Protein AF-A0A9D1S1T5-F1 (afdb_monomer_lite)

Organism: NCBI:txid2840961

pLDDT: mean 81.14, std 12.81, range [37.69, 93.56]

Secondary structure (DSSP, 8-state):
---TTSPP-------S-------PPPTT-------TT-HHHHHHHHHHTTS-SSHHHHHHHHHHHHHHHHHHHTT-

Structure (mmCIF, N/CA/C/O backbone):
data_AF-A0A9D1S1T5-F1
#
_entry.id   AF-A0A9D1S1T5-F1
#
loop_
_atom_site.group_PDB
_atom_site.id
_atom_site.type_symbol
_atom_site.label_atom_id
_atom_site.label_alt_id
_atom_site.label_comp_id
_atom_site.label_asym_id
_atom_site.label_entity_id
_atom_site.label_seq_id
_atom_site.pdbx_PDB_ins_code
_atom_site.Cartn_x
_atom_site.Cartn_y
_atom_site.Cartn_z
_atom_site.occupancy
_atom_site.B_iso_or_equiv
_atom_site.auth_seq_id
_atom_site.auth_comp_id
_atom_site.auth_asym_id
_atom_site.auth_atom_id
_atom_site.pdbx_PDB_model_num
ATOM 1 N N . MET A 1 1 ? 6.382 -8.368 0.410 1.00 52.38 1 MET A N 1
ATOM 2 C CA . MET A 1 1 ? 7.506 -8.100 1.325 1.00 52.38 1 MET A CA 1
ATOM 3 C C . MET A 1 1 ? 8.807 -7.912 0.543 1.00 52.38 1 MET A C 1
ATOM 5 O O . MET A 1 1 ? 9.296 -8.864 -0.057 1.00 52.38 1 MET A O 1
ATOM 9 N N . LEU A 1 2 ? 9.352 -6.690 0.513 1.00 60.22 2 LEU A N 1
ATOM 10 C CA . LEU A 1 2 ? 10.774 -6.503 0.203 1.00 60.22 2 LEU A CA 1
ATOM 11 C C . LEU A 1 2 ? 11.559 -7.234 1.294 1.00 60.22 2 LEU A C 1
ATOM 13 O O . LEU A 1 2 ? 11.279 -7.037 2.476 1.00 60.22 2 LEU A O 1
ATOM 17 N N . ASP A 1 3 ? 12.472 -8.119 0.912 1.00 65.88 3 ASP A N 1
ATOM 18 C CA . ASP A 1 3 ? 13.245 -8.898 1.873 1.00 65.88 3 ASP A CA 1
ATOM 19 C C . ASP A 1 3 ? 14.078 -7.953 2.757 1.00 65.88 3 ASP A C 1
ATOM 21 O O . ASP A 1 3 ? 15.075 -7.379 2.320 1.00 65.88 3 ASP A O 1
ATOM 25 N N . ARG A 1 4 ? 13.647 -7.780 4.015 1.00 66.94 4 ARG A N 1
ATOM 26 C CA . ARG A 1 4 ? 14.284 -6.895 5.005 1.00 66.94 4 ARG A CA 1
ATOM 27 C C . ARG A 1 4 ? 15.635 -7.433 5.500 1.00 66.94 4 ARG A C 1
ATOM 29 O O . ARG A 1 4 ? 16.311 -6.751 6.265 1.00 66.94 4 ARG A O 1
ATOM 36 N N . ARG A 1 5 ? 16.039 -8.639 5.077 1.00 76.88 5 ARG A N 1
ATOM 37 C CA . ARG A 1 5 ? 17.401 -9.160 5.269 1.00 76.88 5 ARG A CA 1
ATOM 38 C C . ARG A 1 5 ? 18.380 -8.580 4.257 1.00 76.88 5 ARG A C 1
ATOM 40 O O . ARG A 1 5 ? 19.582 -8.674 4.486 1.00 76.88 5 ARG A O 1
ATOM 47 N N . ILE A 1 6 ? 17.894 -8.005 3.154 1.00 74.25 6 ILE A N 1
ATOM 48 C CA . ILE A 1 6 ? 18.747 -7.330 2.180 1.00 74.25 6 ILE A CA 1
ATOM 49 C C . ILE A 1 6 ? 19.289 -6.058 2.846 1.00 74.25 6 ILE A C 1
ATOM 51 O O . ILE A 1 6 ? 18.498 -5.189 3.223 1.00 74.25 6 ILE A O 1
ATOM 55 N N . PRO A 1 7 ? 20.620 -5.925 3.010 1.00 77.31 7 PRO A N 1
ATOM 56 C CA . PRO A 1 7 ? 21.217 -4.706 3.532 1.00 77.31 7 PRO A CA 1
ATOM 57 C C . PRO A 1 7 ? 20.807 -3.500 2.690 1.00 77.31 7 PRO A C 1
ATOM 59 O O . PRO A 1 7 ? 20.647 -3.599 1.474 1.00 77.31 7 PRO A O 1
ATOM 62 N N . PHE A 1 8 ? 20.661 -2.344 3.329 1.00 75.06 8 PHE A N 1
ATOM 63 C CA . PHE A 1 8 ? 20.403 -1.116 2.594 1.00 75.06 8 PHE A CA 1
ATOM 64 C C . PHE A 1 8 ? 21.574 -0.822 1.644 1.00 75.06 8 PHE A C 1
ATOM 66 O O . PHE A 1 8 ? 22.708 -0.616 2.080 1.00 75.06 8 PHE A O 1
ATOM 73 N N . TYR A 1 9 ? 21.283 -0.775 0.346 1.00 77.12 9 TYR A N 1
ATOM 74 C CA . TYR A 1 9 ? 22.202 -0.313 -0.687 1.00 77.12 9 TYR A CA 1
ATOM 75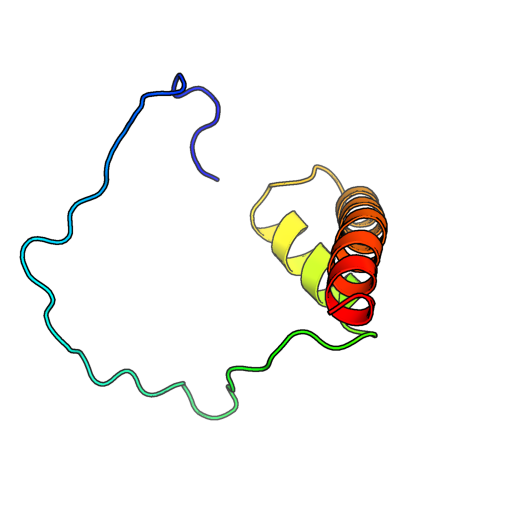 C C . TYR A 1 9 ? 21.612 0.932 -1.342 1.00 77.12 9 TYR A C 1
ATOM 77 O O . TYR A 1 9 ? 20.413 0.965 -1.625 1.00 77.12 9 TYR A O 1
ATOM 85 N N . ASN A 1 10 ? 22.457 1.921 -1.651 1.00 76.25 10 ASN A N 1
ATOM 86 C CA . ASN A 1 10 ? 22.093 3.074 -2.481 1.00 76.25 10 ASN A CA 1
ATOM 87 C C . ASN A 1 10 ? 21.843 2.620 -3.928 1.00 76.25 10 ASN A C 1
ATOM 89 O O . ASN A 1 10 ? 22.670 2.809 -4.819 1.00 76.25 10 ASN A O 1
ATOM 93 N N . THR A 1 11 ? 20.705 1.968 -4.146 1.00 77.56 11 THR A N 1
ATOM 94 C CA . THR A 1 11 ? 20.291 1.447 -5.445 1.00 77.56 11 THR A CA 1
ATOM 95 C C . THR A 1 11 ? 19.487 2.516 -6.162 1.00 77.56 11 THR A C 1
ATOM 97 O O . THR A 1 11 ? 18.399 2.881 -5.723 1.00 77.56 11 THR A O 1
ATOM 100 N N . ILE A 1 12 ? 20.004 3.005 -7.286 1.00 82.81 12 ILE A N 1
ATOM 101 C CA . ILE A 1 12 ? 19.241 3.873 -8.181 1.00 82.81 12 ILE A CA 1
ATOM 102 C C . ILE A 1 12 ? 18.607 2.983 -9.248 1.00 82.81 12 ILE A C 1
ATOM 104 O O . ILE A 1 12 ? 19.301 2.423 -10.096 1.00 82.81 12 IL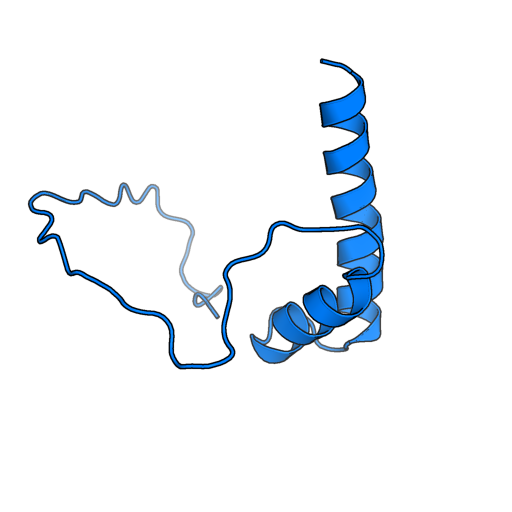E A O 1
ATOM 108 N N . LEU A 1 13 ? 17.282 2.839 -9.199 1.00 81.44 13 LEU A N 1
ATOM 109 C CA . LEU A 1 13 ? 16.529 2.189 -10.267 1.00 81.44 13 LEU A CA 1
ATOM 110 C C . LEU A 1 13 ? 16.449 3.142 -11.463 1.00 81.44 13 LEU A C 1
ATOM 112 O O . LEU A 1 13 ? 15.964 4.266 -11.339 1.00 81.44 13 LEU A O 1
ATOM 116 N N . ARG A 1 14 ? 16.919 2.688 -12.627 1.00 87.44 14 ARG A N 1
ATOM 117 C CA . ARG A 1 14 ? 16.889 3.452 -13.877 1.00 87.44 14 ARG A CA 1
ATOM 118 C C . ARG A 1 14 ? 16.021 2.727 -14.900 1.00 87.44 14 ARG A C 1
ATOM 120 O O . ARG A 1 14 ? 16.260 1.563 -15.209 1.00 87.44 14 ARG A O 1
ATOM 127 N N . CYS A 1 15 ? 15.003 3.412 -15.414 1.00 88.12 15 CYS A N 1
ATOM 128 C CA . CYS A 1 15 ? 14.158 2.908 -16.492 1.00 88.12 15 CYS A CA 1
ATOM 129 C C . CYS A 1 15 ? 14.699 3.436 -17.824 1.00 88.12 15 CYS A C 1
ATOM 131 O O . CYS A 1 15 ? 14.306 4.506 -18.277 1.00 88.12 15 CYS A O 1
ATOM 133 N N . ASP A 1 16 ? 15.633 2.699 -18.427 1.00 92.69 16 ASP A N 1
ATOM 134 C CA . ASP A 1 16 ? 16.272 3.104 -19.691 1.00 92.69 16 ASP A CA 1
ATOM 135 C C . ASP A 1 16 ? 15.298 3.089 -20.873 1.00 92.69 16 ASP A C 1
ATOM 137 O O . ASP A 1 16 ? 15.480 3.800 -21.861 1.00 92.69 16 ASP A O 1
ATOM 141 N N . TYR A 1 17 ? 14.246 2.277 -20.775 1.00 91.50 17 TYR A N 1
ATOM 142 C CA . TYR A 1 17 ? 13.248 2.158 -21.818 1.00 91.50 17 TYR A CA 1
ATOM 143 C C . TYR A 1 17 ? 11.878 1.817 -21.236 1.00 91.50 17 TYR A C 1
ATOM 145 O O . TYR A 1 17 ? 11.678 0.760 -20.636 1.00 91.50 17 TYR A O 1
ATOM 153 N N . TYR A 1 18 ? 10.913 2.705 -21.462 1.00 88.56 18 TYR A N 1
ATOM 154 C CA . TYR A 1 18 ? 9.526 2.515 -21.062 1.00 88.56 18 TYR A CA 1
ATOM 155 C C . TYR A 1 18 ? 8.674 2.128 -22.273 1.00 88.56 18 TYR A C 1
ATOM 157 O O . TYR A 1 18 ? 8.597 2.866 -23.256 1.00 88.56 18 TYR A O 1
ATOM 165 N N . LYS A 1 19 ? 7.991 0.979 -22.195 1.00 89.88 19 LYS A N 1
ATOM 166 C CA . LYS A 1 19 ? 6.920 0.630 -23.138 1.00 89.88 19 LYS A CA 1
ATOM 167 C C . LYS A 1 19 ? 5.586 1.006 -22.524 1.00 89.88 19 LYS A C 1
ATOM 169 O O . LYS A 1 19 ? 5.137 0.345 -21.588 1.00 89.88 19 LYS A O 1
ATOM 174 N N . TYR A 1 20 ? 4.935 2.009 -23.100 1.00 87.69 20 TYR A N 1
ATOM 175 C CA . TYR A 1 20 ? 3.552 2.303 -22.762 1.00 87.69 20 TYR A CA 1
ATOM 176 C C . TYR A 1 20 ? 2.673 1.085 -23.063 1.00 87.69 20 TYR A C 1
ATOM 178 O O . TYR A 1 20 ? 2.739 0.497 -24.146 1.00 87.69 20 TYR A O 1
ATOM 186 N N . LYS A 1 21 ? 1.845 0.711 -22.091 1.00 87.56 21 LYS A N 1
ATOM 187 C CA . LYS A 1 21 ? 0.776 -0.268 -22.260 1.00 87.56 21 LYS A CA 1
ATOM 188 C C . LYS A 1 21 ? -0.520 0.401 -21.851 1.00 87.56 21 LYS A C 1
ATOM 190 O O . LYS A 1 21 ? -0.585 1.017 -20.791 1.00 87.56 21 LYS A O 1
ATOM 195 N N . ASN A 1 22 ? -1.543 0.247 -22.679 1.00 85.19 22 ASN A N 1
ATOM 196 C CA . ASN A 1 22 ? -2.876 0.678 -22.309 1.00 85.19 22 ASN A CA 1
ATOM 197 C C . ASN A 1 22 ? -3.440 -0.351 -21.320 1.00 85.19 22 ASN A C 1
ATOM 199 O O . ASN A 1 22 ? -3.742 -1.483 -21.699 1.00 85.19 22 ASN A O 1
ATOM 203 N N . VAL A 1 23 ? -3.463 0.008 -20.039 1.00 84.00 23 VAL A N 1
ATOM 204 C CA . VAL A 1 23 ? -3.982 -0.844 -18.967 1.00 84.00 23 VAL A CA 1
ATOM 205 C C . VAL A 1 23 ? -5.414 -0.410 -18.699 1.00 84.00 23 VAL A C 1
ATOM 207 O O . VAL A 1 23 ? -5.648 0.670 -18.164 1.00 84.00 23 VAL A O 1
ATOM 210 N N . ALA A 1 24 ? -6.372 -1.251 -19.081 1.00 88.81 24 ALA A N 1
ATOM 211 C CA . ALA A 1 24 ? -7.761 -1.082 -18.686 1.00 88.81 24 ALA A CA 1
ATOM 212 C C . ALA A 1 24 ? -7.990 -1.795 -17.351 1.00 88.81 24 ALA A C 1
ATOM 214 O O . ALA A 1 24 ? -7.610 -2.958 -17.190 1.00 88.81 24 ALA A O 1
ATOM 215 N N . LEU A 1 25 ? -8.613 -1.104 -16.397 1.00 88.38 25 LEU A N 1
ATOM 216 C CA . LEU A 1 25 ? -9.049 -1.734 -15.156 1.00 88.38 25 LEU A CA 1
ATOM 217 C C . LEU A 1 25 ? -10.167 -2.747 -15.458 1.00 88.38 25 LEU A C 1
ATOM 219 O O . LEU A 1 25 ? -11.005 -2.485 -16.330 1.00 88.38 25 LEU A O 1
ATOM 223 N N . PRO A 1 26 ? -10.216 -3.896 -14.759 1.00 91.94 26 PRO A N 1
ATOM 224 C CA . PRO A 1 26 ? -11.339 -4.815 -14.873 1.00 91.94 26 PRO A CA 1
ATOM 225 C C . PRO A 1 26 ? -12.662 -4.122 -14.524 1.00 91.94 26 PRO A C 1
ATOM 227 O O . PRO A 1 26 ? -12.704 -3.160 -13.754 1.00 91.94 26 PRO A O 1
ATOM 230 N N . LYS A 1 27 ? -13.771 -4.624 -15.074 1.00 92.94 27 LYS A N 1
ATOM 231 C CA . LYS A 1 27 ? -15.101 -4.062 -14.807 1.00 92.94 27 LYS A CA 1
ATOM 232 C C . LYS A 1 27 ? -15.388 -4.072 -13.299 1.00 92.94 27 LYS A C 1
ATOM 234 O O . LYS A 1 27 ? -15.278 -5.117 -12.667 1.00 92.94 27 LYS A O 1
ATOM 239 N N . GLY A 1 28 ? -15.790 -2.922 -12.756 1.00 93.06 28 GLY A N 1
ATOM 240 C CA . GLY A 1 28 ? -16.088 -2.751 -11.329 1.00 93.06 28 GLY A CA 1
ATOM 241 C C . GLY A 1 28 ? -14.912 -2.260 -10.481 1.00 93.06 28 GLY A C 1
ATOM 242 O O . GLY A 1 28 ? -15.094 -2.061 -9.287 1.00 93.06 28 GLY A O 1
ATOM 243 N N . PHE A 1 29 ? -13.740 -2.029 -11.080 1.00 89.56 29 PHE A N 1
ATOM 244 C CA . PHE A 1 29 ? -12.587 -1.451 -10.394 1.00 89.56 29 PHE A CA 1
ATOM 245 C C . PHE A 1 29 ? -12.365 0.002 -10.807 1.00 89.56 29 PHE A C 1
ATOM 247 O O . PHE A 1 29 ? -12.514 0.370 -11.974 1.00 89.56 29 PHE A O 1
ATOM 254 N N . SER A 1 30 ? -11.950 0.812 -9.841 1.00 89.94 30 SER A N 1
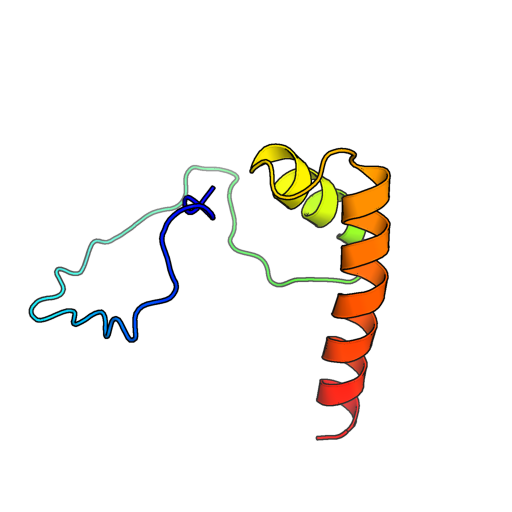ATOM 255 C CA . SER A 1 30 ? -11.581 2.213 -10.017 1.00 89.94 30 SER A CA 1
ATOM 256 C C . SER A 1 30 ? -10.336 2.522 -9.198 1.00 89.94 30 SER A C 1
ATOM 258 O O . SER A 1 30 ? -10.149 1.975 -8.113 1.00 89.94 30 SER A O 1
ATOM 260 N N . ILE A 1 31 ? -9.497 3.418 -9.711 1.00 86.50 31 ILE A N 1
ATOM 261 C CA . ILE A 1 31 ? -8.443 4.038 -8.909 1.00 86.50 31 ILE A CA 1
ATOM 262 C C . ILE A 1 31 ? -9.101 5.175 -8.136 1.00 86.50 31 ILE A C 1
ATOM 264 O O . ILE A 1 31 ? -9.731 6.044 -8.739 1.00 86.50 31 ILE A O 1
ATOM 268 N N . VAL A 1 32 ? -8.973 5.140 -6.817 1.00 84.81 32 VAL A N 1
ATOM 269 C CA . VAL A 1 32 ? -9.499 6.162 -5.911 1.00 84.81 32 VAL A CA 1
ATOM 270 C C . VAL A 1 32 ? -8.355 6.731 -5.090 1.00 84.81 32 VAL A C 1
ATOM 272 O O . VAL A 1 32 ? -7.383 6.030 -4.799 1.00 84.81 32 VAL A O 1
ATOM 275 N N . ASN A 1 33 ? -8.463 8.009 -4.742 1.00 82.25 33 ASN A N 1
ATOM 276 C CA . ASN A 1 33 ? -7.569 8.605 -3.762 1.00 82.25 33 ASN A CA 1
ATOM 277 C C . ASN A 1 33 ? -7.950 8.123 -2.360 1.00 82.25 33 ASN A C 1
ATOM 279 O O . ASN A 1 33 ? -9.042 7.599 -2.140 1.00 82.25 33 ASN A O 1
ATOM 283 N N . TYR A 1 34 ? -7.039 8.312 -1.411 1.00 82.62 34 TYR A N 1
ATOM 284 C CA . TYR A 1 34 ? -7.359 8.114 -0.007 1.00 82.62 34 TYR A CA 1
ATOM 285 C C . TYR A 1 34 ? -8.445 9.099 0.452 1.00 82.62 34 TYR A C 1
ATOM 287 O O . TYR A 1 34 ? -8.349 10.296 0.177 1.00 82.62 34 TYR A O 1
ATOM 295 N N . GLU A 1 35 ? -9.422 8.603 1.210 1.00 84.62 35 GLU A N 1
ATOM 296 C CA . GLU A 1 35 ? -10.425 9.404 1.911 1.00 84.62 35 GLU A CA 1
ATOM 297 C C . GLU A 1 35 ? -10.504 8.959 3.378 1.00 84.62 35 GLU A C 1
ATOM 299 O O . GLU A 1 35 ? -10.258 7.794 3.701 1.00 84.62 35 GLU A O 1
ATOM 304 N N . SER A 1 36 ? -10.844 9.882 4.285 1.00 83.81 36 SER A N 1
ATOM 305 C CA . SER A 1 36 ? -11.085 9.509 5.685 1.00 83.81 36 SER A CA 1
ATOM 306 C C . SER A 1 36 ? -12.270 8.545 5.773 1.00 83.81 36 SER A C 1
ATOM 308 O O . SER A 1 36 ? -13.277 8.729 5.089 1.00 83.81 36 SER A O 1
ATOM 310 N N . GLY A 1 37 ? -12.147 7.515 6.603 1.00 86.06 37 GLY A N 1
ATOM 311 C CA . GLY A 1 37 ? -13.045 6.361 6.647 1.00 86.06 37 GLY A CA 1
ATOM 312 C C . GLY A 1 37 ? -12.471 5.111 5.969 1.00 86.06 37 GLY A C 1
ATOM 313 O O . GLY A 1 37 ? -13.050 4.033 6.109 1.00 86.06 37 GLY A O 1
ATOM 314 N N . TYR A 1 38 ? -11.357 5.217 5.231 1.00 88.75 38 TYR A N 1
ATOM 315 C CA . TYR A 1 38 ? -10.695 4.071 4.587 1.00 88.75 38 TYR A CA 1
ATOM 316 C C . TYR A 1 38 ? -9.566 3.472 5.434 1.00 88.75 38 TYR A C 1
ATOM 318 O O . TYR A 1 38 ? -8.890 2.551 4.977 1.00 88.75 38 TYR A O 1
ATOM 326 N N . GLU A 1 39 ? -9.362 3.953 6.660 1.00 88.56 39 GLU A N 1
ATO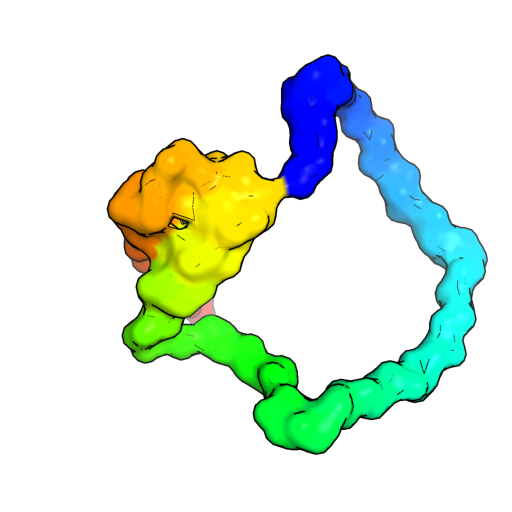M 327 C CA . GLU A 1 39 ? -8.247 3.575 7.535 1.00 88.56 39 GLU A CA 1
ATOM 328 C C . GLU A 1 39 ? -8.162 2.052 7.699 1.00 88.56 39 GLU A C 1
ATOM 330 O O . GLU A 1 39 ? -7.102 1.456 7.522 1.00 88.56 39 GLU A O 1
ATOM 335 N N . ARG A 1 40 ? -9.307 1.402 7.932 1.00 89.81 40 ARG A N 1
ATOM 336 C CA . ARG A 1 40 ? -9.381 -0.053 8.083 1.00 89.81 40 ARG A CA 1
ATOM 337 C C . ARG A 1 40 ? -9.070 -0.809 6.792 1.00 89.81 40 ARG A C 1
ATOM 339 O O . ARG A 1 40 ? -8.365 -1.808 6.833 1.00 89.81 40 ARG A O 1
ATOM 346 N N . ALA A 1 41 ? -9.562 -0.338 5.646 1.00 89.44 41 ALA A N 1
ATOM 347 C CA . ALA A 1 41 ? -9.288 -0.975 4.355 1.00 89.44 41 ALA A CA 1
ATOM 348 C C . ALA A 1 41 ? -7.796 -0.881 3.986 1.00 89.44 41 ALA A C 1
ATOM 350 O O . ALA A 1 41 ? -7.230 -1.813 3.413 1.00 89.44 41 ALA A O 1
ATOM 351 N N . TRP A 1 42 ? -7.143 0.222 4.358 1.00 88.50 42 TRP A N 1
ATOM 352 C CA . TRP A 1 42 ? -5.694 0.373 4.232 1.00 88.50 42 TRP A CA 1
ATOM 353 C C . TRP A 1 42 ? -4.929 -0.530 5.196 1.00 88.50 42 TRP A C 1
ATOM 355 O O . TRP A 1 42 ? -3.999 -1.211 4.771 1.00 88.50 42 TRP A O 1
ATOM 365 N N . ALA A 1 43 ? -5.364 -0.615 6.452 1.00 91.06 43 ALA A N 1
ATOM 366 C CA . ALA A 1 43 ? -4.789 -1.537 7.426 1.00 91.06 43 ALA A CA 1
ATOM 367 C C . ALA A 1 43 ? -4.887 -3.001 6.969 1.00 91.06 43 ALA A C 1
ATOM 369 O O . ALA A 1 43 ? -3.931 -3.761 7.107 1.00 91.06 43 ALA A O 1
ATOM 370 N N . GLU A 1 44 ? -6.019 -3.397 6.379 1.00 92.12 44 GLU A N 1
ATOM 371 C CA . GLU A 1 44 ? -6.218 -4.735 5.812 1.00 92.12 44 GLU A CA 1
ATOM 372 C C . GLU A 1 44 ? -5.238 -5.016 4.671 1.00 92.12 44 GLU A C 1
ATOM 374 O O . GLU A 1 44 ? -4.677 -6.111 4.606 1.00 92.12 44 GLU A O 1
ATOM 379 N N . LEU A 1 45 ? -4.985 -4.030 3.805 1.00 88.88 45 LEU A N 1
ATOM 380 C CA . LEU A 1 45 ? -3.997 -4.148 2.736 1.00 88.88 45 LEU A CA 1
ATOM 381 C C . LEU A 1 45 ? -2.582 -4.331 3.302 1.00 88.88 45 LEU A C 1
ATOM 383 O O . LEU A 1 45 ? -1.880 -5.251 2.883 1.00 88.88 45 LEU A O 1
ATOM 387 N N . GLU A 1 46 ? -2.174 -3.487 4.251 1.00 87.06 46 GLU A N 1
ATOM 388 C CA . GLU A 1 46 ? -0.841 -3.524 4.869 1.00 87.06 46 GLU A CA 1
ATOM 389 C C . GLU A 1 46 ? -0.602 -4.817 5.669 1.00 87.06 46 GLU A C 1
ATOM 391 O O . GLU A 1 46 ? 0.467 -5.431 5.592 1.00 87.06 46 GLU A O 1
ATOM 396 N N . TYR A 1 47 ? -1.625 -5.295 6.377 1.00 90.12 47 TYR A N 1
ATOM 397 C CA . TYR A 1 47 ? -1.598 -6.601 7.029 1.00 90.12 47 TYR A CA 1
ATOM 398 C C . TYR A 1 47 ? -1.486 -7.741 6.004 1.00 90.12 47 TYR A C 1
ATOM 400 O O . TYR A 1 47 ? -0.637 -8.620 6.143 1.00 90.12 47 TYR A O 1
ATOM 408 N N . ALA A 1 48 ? -2.284 -7.713 4.930 1.00 89.38 48 ALA A N 1
ATOM 409 C CA . ALA A 1 48 ? -2.294 -8.765 3.913 1.00 89.38 48 ALA A CA 1
ATOM 410 C C . ALA A 1 48 ? -0.964 -8.897 3.152 1.00 89.38 48 ALA A C 1
ATOM 412 O O . ALA A 1 48 ? -0.604 -9.996 2.726 1.00 89.38 48 ALA A O 1
ATOM 413 N N . ILE A 1 49 ? -0.213 -7.803 2.984 1.00 86.31 49 ILE A N 1
ATOM 414 C CA . ILE A 1 49 ? 1.130 -7.836 2.376 1.00 86.31 49 ILE A CA 1
ATOM 415 C C . ILE A 1 49 ? 2.236 -8.257 3.359 1.00 86.31 49 ILE A C 1
ATOM 417 O O . ILE A 1 49 ? 3.390 -8.420 2.934 1.00 86.31 49 ILE A O 1
ATOM 421 N N . GLY A 1 50 ? 1.875 -8.478 4.629 1.00 85.00 50 GLY A N 1
ATOM 422 C CA . GLY A 1 50 ? 2.744 -8.969 5.695 1.00 85.00 50 GLY A CA 1
ATOM 423 C C . GLY A 1 50 ? 3.621 -7.895 6.330 1.00 85.00 50 GLY A C 1
ATOM 424 O O . GLY A 1 50 ? 4.703 -8.221 6.814 1.00 85.00 50 GLY A O 1
ATOM 425 N N . ASP A 1 51 ? 3.215 -6.621 6.286 1.00 82.50 51 ASP A N 1
ATOM 426 C CA . ASP A 1 51 ? 3.984 -5.553 6.936 1.00 82.50 51 ASP A CA 1
ATOM 427 C C . ASP A 1 51 ? 3.758 -5.485 8.455 1.00 82.50 51 ASP A C 1
ATOM 429 O O . ASP A 1 51 ? 4.607 -4.928 9.158 1.00 82.50 51 ASP A O 1
ATOM 433 N N . PHE A 1 52 ? 2.680 -6.104 8.949 1.00 89.81 52 PHE A N 1
ATOM 434 C CA . PHE A 1 52 ? 2.295 -6.154 10.361 1.00 89.81 52 PHE A CA 1
ATOM 435 C C . PHE A 1 52 ? 1.871 -7.563 10.780 1.00 89.81 52 PHE A C 1
ATOM 437 O O . PHE A 1 52 ? 1.323 -8.322 9.980 1.00 89.81 52 PHE A O 1
ATOM 444 N N . GLU A 1 53 ? 2.072 -7.894 12.056 1.00 89.31 53 GLU A N 1
ATOM 445 C CA . GLU A 1 53 ? 1.706 -9.201 12.625 1.00 89.31 53 GLU A CA 1
ATOM 446 C C . GLU A 1 53 ? 0.215 -9.272 13.002 1.00 89.31 53 GLU A C 1
ATOM 448 O O . GLU A 1 53 ? -0.344 -10.353 13.197 1.00 89.31 53 GLU A O 1
ATOM 453 N N . SER A 1 54 ? -0.460 -8.119 13.088 1.00 92.62 54 SER A N 1
ATOM 454 C CA . SER A 1 54 ? -1.895 -8.031 13.359 1.00 92.62 54 SER A CA 1
ATOM 455 C C . SER A 1 54 ? -2.555 -6.851 12.647 1.00 92.62 54 SER A C 1
ATOM 457 O O . SER A 1 54 ? -1.922 -5.830 12.375 1.00 92.62 54 SER A O 1
ATOM 459 N N . LEU A 1 55 ? -3.859 -6.981 12.388 1.00 91.75 55 LEU A N 1
ATOM 460 C CA . LEU A 1 55 ? -4.656 -5.916 11.779 1.00 91.75 55 LEU A CA 1
ATOM 461 C C . LEU A 1 55 ? -4.743 -4.669 12.673 1.00 91.75 55 LEU A C 1
ATOM 463 O O . LEU A 1 55 ? -4.692 -3.550 12.179 1.00 91.75 55 LEU A O 1
ATOM 467 N N . GLU A 1 56 ? -4.839 -4.864 13.989 1.00 93.56 56 GLU A N 1
ATOM 468 C CA . GLU A 1 56 ? -4.909 -3.772 14.965 1.00 93.56 56 GLU A CA 1
ATOM 469 C C . GLU A 1 56 ? -3.617 -2.941 14.983 1.00 93.56 56 GLU A C 1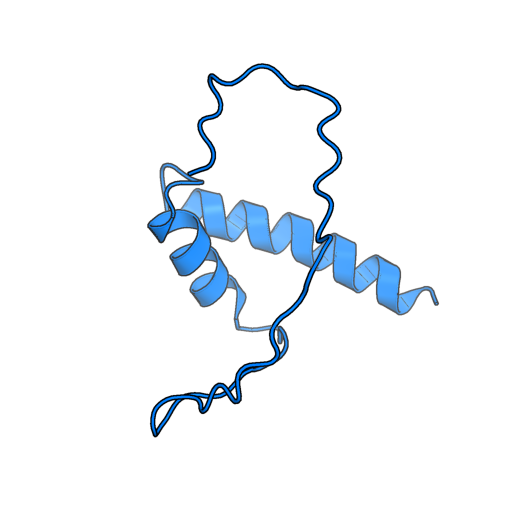
ATOM 471 O O . GLU A 1 56 ? -3.652 -1.715 15.103 1.00 93.56 56 GLU A O 1
ATOM 476 N N . GLU A 1 57 ? -2.462 -3.589 14.829 1.00 92.69 57 GLU A N 1
ATOM 477 C CA . GLU A 1 57 ? -1.178 -2.897 14.717 1.00 92.69 57 GLU A CA 1
ATOM 478 C C . GLU A 1 57 ? -1.101 -2.054 13.436 1.00 92.69 57 GLU A C 1
ATOM 480 O O . GLU A 1 57 ? -0.700 -0.888 13.503 1.00 92.69 57 GLU A O 1
ATOM 485 N N . ALA A 1 58 ? -1.542 -2.612 12.303 1.00 91.25 58 ALA A N 1
ATOM 486 C CA . ALA A 1 58 ? -1.605 -1.908 11.023 1.00 91.25 58 ALA A CA 1
ATOM 487 C C . ALA A 1 58 ? -2.545 -0.690 11.089 1.00 91.25 58 ALA A C 1
ATOM 489 O O . ALA A 1 58 ? -2.174 0.410 10.689 1.00 91.25 58 ALA A O 1
ATOM 490 N N . GLU A 1 59 ? -3.737 -0.848 11.673 1.00 91.69 59 GLU A N 1
ATOM 491 C CA . GLU A 1 59 ? -4.731 0.227 11.795 1.00 91.69 59 GLU A CA 1
ATOM 492 C C . GLU A 1 59 ? -4.220 1.375 12.67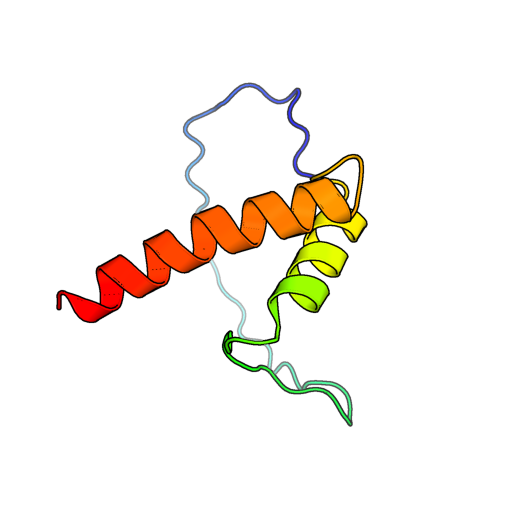3 1.00 91.69 59 GLU A C 1
ATOM 494 O O . GLU A 1 59 ? -4.238 2.539 12.266 1.00 91.69 59 GLU A O 1
ATOM 499 N N . ASN A 1 60 ? -3.658 1.056 13.842 1.00 91.12 60 ASN A N 1
ATOM 500 C CA . ASN A 1 60 ? -3.063 2.055 14.729 1.00 91.12 60 ASN A CA 1
ATOM 501 C C . ASN A 1 60 ? -1.862 2.769 14.089 1.00 91.12 60 ASN A C 1
ATOM 503 O O . ASN A 1 60 ? -1.659 3.973 14.292 1.00 91.12 60 ASN A O 1
ATOM 507 N N . TYR A 1 61 ? -1.039 2.039 13.332 1.00 89.00 61 TYR A N 1
ATOM 508 C CA . TYR A 1 61 ? 0.069 2.623 12.583 1.00 89.00 61 TYR A CA 1
ATOM 509 C C . TYR A 1 61 ? -0.434 3.607 11.525 1.00 89.00 61 TYR A C 1
ATOM 511 O O . TYR A 1 61 ? 0.064 4.741 11.457 1.00 89.00 61 TYR A O 1
ATOM 519 N N . PHE A 1 62 ? -1.426 3.188 10.741 1.00 87.12 62 PHE A N 1
ATOM 520 C CA . PHE A 1 62 ? -1.983 3.967 9.649 1.00 87.12 62 PHE A CA 1
ATOM 521 C C . PHE A 1 62 ? -2.640 5.252 10.163 1.00 87.12 62 PHE A C 1
ATOM 523 O O . PHE A 1 62 ? -2.279 6.335 9.712 1.00 87.12 62 PHE A O 1
ATOM 530 N N . ILE A 1 63 ? -3.496 5.174 11.189 1.00 86.50 63 ILE A N 1
ATOM 531 C CA . ILE A 1 63 ? -4.139 6.352 11.805 1.00 86.50 63 ILE A CA 1
ATOM 532 C C . ILE A 1 63 ? -3.083 7.381 12.239 1.00 86.50 63 ILE A C 1
ATOM 534 O O . ILE A 1 63 ? -3.118 8.543 11.835 1.00 86.50 63 ILE A O 1
ATOM 538 N N . ARG A 1 64 ? -2.063 6.941 12.984 1.00 86.00 64 ARG A N 1
ATOM 539 C CA . ARG A 1 64 ? -1.007 7.823 13.508 1.00 86.00 64 ARG A CA 1
ATOM 540 C C . ARG A 1 64 ? -0.159 8.488 12.417 1.00 86.00 64 ARG A C 1
ATOM 542 O O . ARG A 1 64 ? 0.453 9.532 12.666 1.00 86.00 64 ARG A O 1
ATOM 549 N N . THR A 1 65 ? -0.016 7.858 11.254 1.00 81.06 65 THR A N 1
ATOM 550 C CA . THR A 1 65 ? 0.826 8.354 10.154 1.00 81.06 65 THR A CA 1
ATOM 551 C C . THR A 1 65 ? 0.028 9.177 9.145 1.00 81.06 65 THR A C 1
ATOM 553 O O . THR A 1 65 ? 0.493 10.249 8.752 1.00 81.06 65 THR A O 1
ATOM 556 N N . ALA A 1 66 ? -1.191 8.758 8.811 1.00 73.19 66 ALA A N 1
ATOM 557 C CA . ALA A 1 66 ? -2.109 9.492 7.948 1.00 73.19 66 ALA A CA 1
ATOM 558 C C . ALA A 1 66 ? -2.517 10.843 8.559 1.00 73.19 66 ALA A C 1
ATOM 560 O O . ALA A 1 66 ? -2.485 11.859 7.864 1.00 73.19 66 ALA A O 1
ATOM 561 N N . GLU A 1 67 ? -2.780 10.911 9.872 1.00 63.69 67 GLU A N 1
ATOM 562 C CA . GLU A 1 67 ? -3.047 12.181 10.570 1.00 63.69 67 GLU A CA 1
ATOM 563 C C . GLU A 1 67 ? -1.902 13.191 10.404 1.00 63.69 67 GLU A C 1
ATOM 565 O O . GLU A 1 67 ? -2.130 14.388 10.211 1.00 63.69 67 GLU A O 1
ATOM 570 N N . LYS A 1 68 ? -0.652 12.712 10.432 1.00 60.50 68 LYS A N 1
ATOM 571 C CA . LYS A 1 68 ? 0.531 13.558 10.234 1.00 60.50 68 LYS A CA 1
ATOM 572 C C . LYS A 1 68 ? 0.650 14.043 8.791 1.00 60.50 68 LYS A C 1
ATOM 574 O O . LYS A 1 68 ? 1.023 15.195 8.590 1.00 60.50 68 LYS A O 1
ATOM 579 N N . ALA A 1 69 ? 0.325 13.204 7.809 1.00 59.31 69 ALA A N 1
ATOM 580 C CA . ALA A 1 69 ? 0.342 13.578 6.395 1.00 59.31 69 ALA A CA 1
ATOM 581 C C . ALA A 1 69 ? -0.731 14.638 6.073 1.00 59.31 69 ALA A C 1
ATOM 583 O O . ALA A 1 69 ? -0.418 15.669 5.478 1.00 59.31 69 ALA A O 1
ATOM 584 N N . VAL A 1 70 ? -1.960 14.454 6.569 1.00 59.31 70 VAL A N 1
ATOM 585 C CA . VAL A 1 70 ? -3.066 15.417 6.397 1.00 59.31 70 VAL A CA 1
ATOM 586 C C . VAL A 1 70 ? -2.783 16.743 7.118 1.00 59.31 70 VAL A C 1
ATOM 588 O O . VAL A 1 70 ? -3.130 17.817 6.622 1.00 59.31 70 VAL A O 1
ATOM 591 N N . ALA A 1 71 ? -2.115 16.712 8.276 1.00 57.22 71 ALA A N 1
ATOM 592 C CA . ALA A 1 71 ? -1.716 17.925 8.994 1.00 57.22 71 ALA A CA 1
ATOM 593 C C . ALA A 1 71 ? -0.657 18.763 8.249 1.00 57.22 71 ALA A C 1
ATOM 595 O O . ALA A 1 71 ? -0.578 19.974 8.470 1.00 57.22 71 ALA A O 1
ATOM 596 N N . ILE A 1 72 ? 0.148 18.142 7.380 1.00 55.22 72 ILE A N 1
ATOM 597 C CA . ILE A 1 72 ? 1.141 18.833 6.545 1.00 55.22 72 ILE A CA 1
ATOM 598 C C . ILE A 1 72 ? 0.463 19.494 5.338 1.00 55.22 72 ILE A C 1
ATOM 600 O O . ILE A 1 72 ? 0.778 20.640 5.030 1.00 55.22 72 ILE A O 1
ATOM 604 N N . GLU A 1 73 ? -0.513 18.834 4.708 1.00 53.94 73 GLU A N 1
ATOM 605 C CA . GLU A 1 73 ? -1.272 19.412 3.587 1.00 53.94 73 GLU A CA 1
ATOM 606 C C . GLU A 1 73 ? -2.101 20.640 3.985 1.00 53.94 73 GLU A C 1
ATOM 608 O O . GLU A 1 73 ? -2.192 21.586 3.216 1.00 53.94 73 GLU A O 1
ATOM 613 N N . ARG A 1 74 ? -2.644 20.689 5.210 1.00 52.50 74 ARG A N 1
ATOM 614 C CA . ARG A 1 74 ? -3.420 21.845 5.709 1.00 52.50 74 ARG A CA 1
ATOM 615 C C . ARG A 1 74 ? -2.579 23.082 6.068 1.00 52.50 74 ARG A C 1
ATOM 617 O O . ARG A 1 74 ? -3.141 24.078 6.522 1.00 52.50 74 ARG A O 1
ATOM 624 N N . ARG A 1 75 ? -1.249 23.009 5.951 1.00 51.19 75 ARG A N 1
ATOM 625 C CA . ARG A 1 75 ? -0.315 24.119 6.227 1.00 51.19 75 ARG A CA 1
ATOM 626 C C . ARG A 1 75 ? 0.269 24.764 4.964 1.00 51.19 75 ARG A C 1
ATOM 628 O O . ARG A 1 75 ? 1.013 25.732 5.111 1.00 51.19 75 ARG A O 1
ATOM 635 N N . ASN A 1 76 ? -0.064 24.250 3.781 1.00 37.69 76 ASN A N 1
ATOM 636 C CA . ASN A 1 76 ? 0.285 24.825 2.478 1.00 37.69 76 ASN A CA 1
ATOM 637 C C . ASN A 1 76 ? -0.950 25.441 1.814 1.00 37.69 76 ASN A C 1
ATOM 639 O O . ASN A 1 76 ? -0.749 26.340 0.970 1.00 37.69 76 ASN A O 1
#

Sequence (76 aa):
MLDRRIPFYNTILRCDYYKYKNVALPKGFSIVNYESGYERAWAELEYAIGDFESLEEAENYFIRTAEKAVAIERRN

Foldseek 3Di:
DPPPVPPDDPDDDDDPDDDDDDDDDPPPDDDDDDDPVCLQVQLVVCVVVPVDPDSVVSSVVSVVVVVVVVVVVVVD

Radius of gyration: 16.95 Å; chains: 1; bounding box: 38×34×38 Å